Protein AF-A0A7V4UM87-F1 (afdb_monomer)

Nearest PDB structures (foldseek):
  6mjp-assembly1_G  TM=6.261E-01  e=2.068E+00  Vibrio cholerae
  2h9c-assembly1_A  TM=3.987E-01  e=9.781E+00  Pseudomonas aeruginosa PAO1

Solvent-accessible surface area (backbone atoms only — not comparable to full-atom values): 4924 Å² total; per-residue (Å²): 142,61,75,81,74,40,70,64,50,55,53,49,53,54,48,48,55,53,48,64,53,50,52,56,57,54,48,53,52,35,57,74,71,68,41,61,70,56,59,59,50,47,55,51,40,31,52,51,22,22,53,53,11,56,74,70,75,42,65,28,68,60,37,10,49,51,40,39,50,54,47,51,62,57,40,50,65,47,51,67,70,55,68,73,63,95,59,133

Sequence (88 aa):
MEILNFPFMQHALVAILFAGVAFPIIGVFILYLNLIPLRFAMMHIALLGGAIGLYLKVDPLLLGLLCCL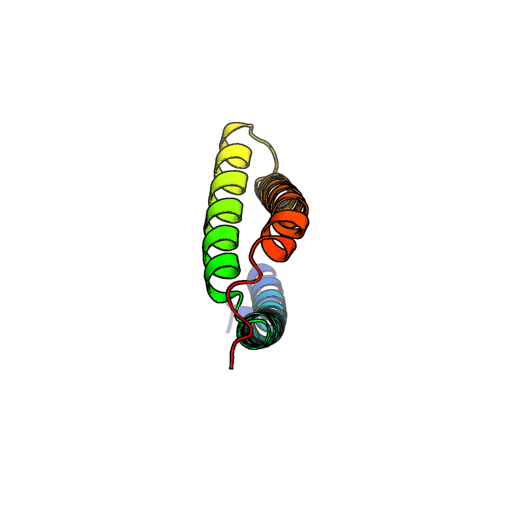FSSMALGPLSEKMKLGVGI

Mean predicted aligned error: 8.53 Å

Secondary structure (DSSP, 8-state):
--GGG-HHHHHHHHHHHHHHHHHHHHHHHHHHTT-HHHHHHHHHHHHHHHHHHHHTTS-HHHHHHHHHHHHHHHHHHHHHHT------

Foldseek 3Di:
DCVCPPPVVVVVVVVCVVCVVVVVVVVVVCVVLVVVVVVVVLVVQLVVQLVVCVVVVHRSNVSSVVSSVVVVVVVVVVVVVPPVDPDD

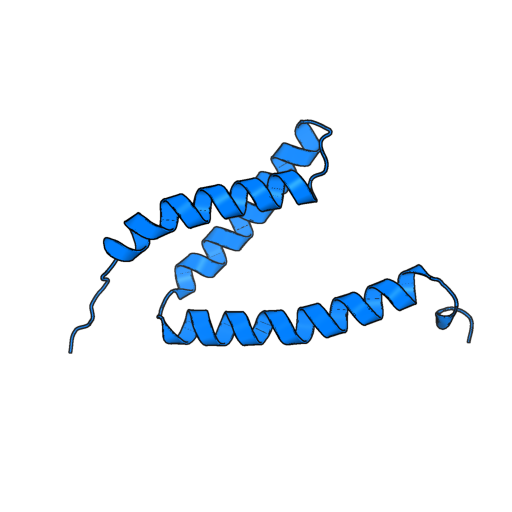pLDDT: mean 82.01, std 13.44, 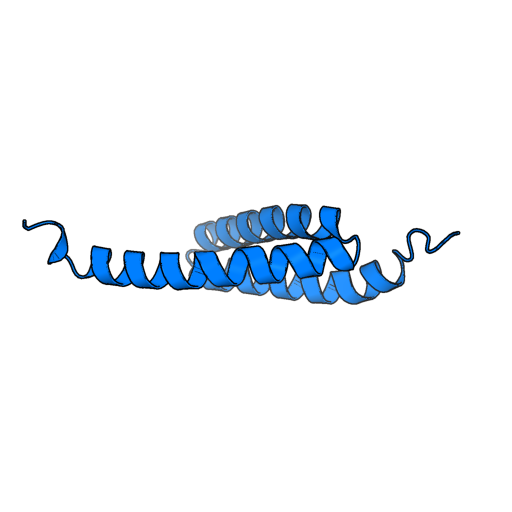range [42.44, 94.81]

Structure (mmCIF, N/CA/C/O backbone):
data_AF-A0A7V4UM87-F1
#
_entry.id   AF-A0A7V4UM87-F1
#
loop_
_atom_site.group_PDB
_atom_site.id
_atom_site.type_symbol
_atom_site.label_atom_id
_atom_site.label_alt_id
_atom_site.label_comp_id
_atom_site.label_asym_id
_atom_site.label_entity_id
_atom_site.label_seq_id
_atom_site.pdbx_PDB_ins_code
_atom_site.Cartn_x
_atom_site.Cartn_y
_atom_site.Cartn_z
_atom_site.occupancy
_atom_site.B_iso_or_equiv
_atom_site.auth_seq_id
_atom_site.auth_comp_id
_atom_site.auth_asym_id
_atom_site.auth_atom_id
_atom_site.pdbx_PDB_model_num
ATOM 1 N N . MET A 1 1 ? -14.120 -22.884 22.134 1.00 49.62 1 MET A N 1
ATOM 2 C CA . MET A 1 1 ? -14.781 -22.337 20.926 1.00 49.62 1 MET A CA 1
ATOM 3 C C . MET A 1 1 ? -15.426 -20.989 21.265 1.00 49.62 1 MET A C 1
ATOM 5 O O . MET A 1 1 ? -16.623 -20.829 21.114 1.00 49.62 1 MET A O 1
ATOM 9 N N . GLU A 1 2 ? -14.633 -20.019 21.738 1.00 59.03 2 GLU A N 1
ATOM 10 C CA . GLU A 1 2 ? -15.117 -18.675 22.140 1.00 59.03 2 GLU A CA 1
ATOM 11 C C . GLU A 1 2 ? -14.315 -17.536 21.476 1.00 59.03 2 GLU A C 1
ATOM 13 O O . GLU A 1 2 ? -14.811 -16.425 21.337 1.00 59.03 2 GLU A O 1
ATOM 18 N N . ILE A 1 3 ? -13.118 -17.825 20.938 1.00 59.72 3 ILE A N 1
ATOM 19 C CA . ILE A 1 3 ? -12.287 -16.871 20.175 1.00 59.72 3 ILE A CA 1
ATOM 20 C C . ILE A 1 3 ? -12.989 -16.366 18.895 1.00 59.72 3 ILE A C 1
ATOM 22 O O . ILE A 1 3 ? -12.727 -15.252 18.447 1.00 59.72 3 ILE A O 1
ATOM 26 N N . LEU A 1 4 ? -13.898 -17.160 18.311 1.00 58.09 4 LEU A N 1
ATOM 27 C CA . LEU A 1 4 ? -14.575 -16.828 17.050 1.00 58.09 4 LEU A CA 1
ATOM 28 C C . LEU A 1 4 ? -15.746 -15.837 17.207 1.00 58.09 4 LEU A C 1
ATOM 30 O O . LEU A 1 4 ? -16.271 -15.373 16.200 1.00 58.09 4 LEU A O 1
ATOM 34 N N . ASN A 1 5 ? -16.171 -15.530 18.441 1.00 60.53 5 ASN A N 1
ATOM 35 C CA . ASN A 1 5 ? -17.291 -14.618 18.713 1.00 60.53 5 ASN A CA 1
ATOM 36 C C . ASN A 1 5 ? -16.842 -13.165 18.951 1.00 60.53 5 ASN A C 1
ATOM 38 O O . ASN A 1 5 ? -17.672 -12.277 19.113 1.00 60.53 5 ASN A O 1
ATOM 42 N N . PHE A 1 6 ? -15.533 -12.895 18.950 1.00 70.69 6 PHE A N 1
ATOM 43 C CA . PHE A 1 6 ? -15.056 -11.520 19.011 1.00 70.69 6 PHE A CA 1
ATOM 44 C C . PHE A 1 6 ? -15.271 -10.827 17.655 1.00 70.69 6 PHE A C 1
ATOM 46 O O . PHE A 1 6 ? -14.749 -11.309 16.645 1.00 70.69 6 PHE A O 1
ATOM 53 N N . PRO A 1 7 ? -15.950 -9.663 17.611 1.00 73.94 7 PRO A N 1
ATOM 54 C CA . PRO A 1 7 ? -16.187 -8.922 16.366 1.00 73.94 7 PRO A CA 1
ATOM 55 C C . PRO A 1 7 ? -14.876 -8.540 15.657 1.00 73.94 7 PRO A C 1
ATOM 57 O O . PRO A 1 7 ? -14.811 -8.473 14.431 1.00 73.94 7 PRO A O 1
ATOM 60 N N . PHE A 1 8 ? -13.787 -8.388 16.419 1.00 79.88 8 PHE A N 1
ATOM 61 C CA . PHE A 1 8 ? -12.441 -8.176 15.887 1.00 79.88 8 PHE A CA 1
ATOM 62 C C . PHE A 1 8 ? -11.966 -9.319 14.975 1.00 79.88 8 PHE A C 1
ATOM 64 O O . PHE A 1 8 ? -11.393 -9.064 13.919 1.00 79.88 8 PHE A O 1
ATOM 71 N N . MET A 1 9 ? -12.225 -10.576 15.351 1.00 83.38 9 MET A N 1
ATOM 72 C CA . MET A 1 9 ? -11.782 -11.744 14.584 1.00 83.38 9 MET A CA 1
ATOM 73 C C . MET A 1 9 ? -12.517 -11.840 13.242 1.00 83.38 9 MET A C 1
ATOM 75 O O . MET A 1 9 ? -11.910 -12.180 12.230 1.00 83.38 9 MET A O 1
ATOM 79 N N . GLN A 1 10 ? -13.805 -11.485 13.211 1.00 83.69 10 GLN A N 1
ATOM 80 C CA . GLN A 1 10 ? -14.592 -11.446 11.976 1.00 83.69 10 GLN A CA 1
ATOM 81 C C . GLN A 1 10 ? -14.062 -10.379 11.013 1.00 83.69 10 GLN A C 1
ATOM 83 O O . GLN A 1 10 ? -13.860 -10.657 9.832 1.00 83.69 10 GLN A O 1
ATOM 88 N N . HIS A 1 11 ? -13.764 -9.181 11.521 1.00 87.50 11 HIS A N 1
ATOM 89 C CA . HIS A 1 11 ? -13.185 -8.111 10.710 1.00 87.50 11 HIS A CA 1
ATOM 90 C C . HIS A 1 11 ? -11.780 -8.470 10.211 1.00 87.50 11 HIS A C 1
ATOM 92 O O . HIS A 1 11 ? -11.473 -8.239 9.044 1.00 87.50 11 HIS A O 1
ATOM 98 N N . ALA A 1 12 ? -10.944 -9.082 11.055 1.00 87.62 12 ALA A N 1
ATOM 99 C CA . ALA A 1 12 ? -9.609 -9.535 10.672 1.00 87.62 12 ALA A CA 1
ATOM 100 C C . ALA A 1 12 ? -9.655 -10.626 9.590 1.00 87.62 12 ALA A C 1
ATOM 102 O O . ALA A 1 12 ? -8.865 -10.579 8.648 1.00 87.62 12 ALA A O 1
ATOM 103 N N . LEU A 1 13 ? -10.600 -11.569 9.681 1.00 89.62 13 LEU A N 1
ATOM 104 C CA . LEU A 1 13 ? -10.780 -12.628 8.686 1.00 89.62 13 LEU A CA 1
ATOM 105 C C . LEU A 1 13 ? -11.186 -12.054 7.322 1.00 89.62 13 LEU A C 1
ATOM 107 O O . LEU A 1 13 ? -10.600 -12.418 6.303 1.00 89.62 13 LEU A O 1
ATOM 111 N N . VAL A 1 14 ? -12.137 -11.114 7.302 1.00 90.88 14 VAL A N 1
ATOM 112 C CA . VAL A 1 14 ? -12.542 -10.414 6.072 1.00 90.88 14 VAL A CA 1
ATOM 113 C C . VAL A 1 14 ? -11.378 -9.592 5.513 1.00 90.88 14 VAL A C 1
ATOM 115 O O . VAL A 1 14 ? -11.092 -9.673 4.320 1.00 90.88 14 VAL A O 1
ATOM 118 N N . ALA A 1 15 ? -10.659 -8.855 6.363 1.00 92.19 15 ALA A N 1
ATOM 119 C CA . ALA A 1 15 ? -9.518 -8.046 5.947 1.00 92.19 15 ALA A CA 1
ATOM 120 C C . ALA A 1 15 ? -8.388 -8.898 5.350 1.00 92.19 15 ALA A C 1
ATOM 122 O O . ALA A 1 15 ? -7.849 -8.532 4.3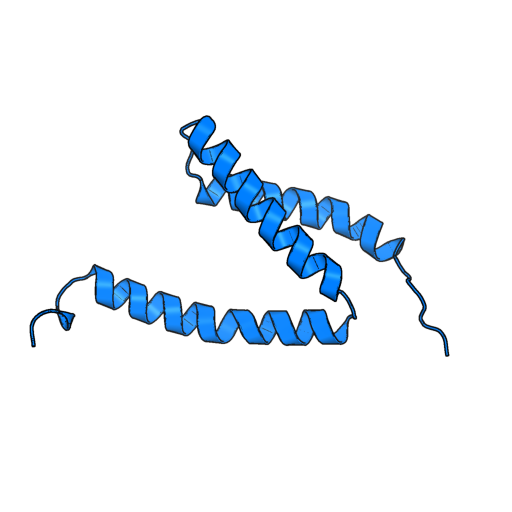11 1.00 92.19 15 ALA A O 1
ATOM 123 N N . ILE A 1 16 ? -8.055 -10.044 5.952 1.00 93.06 16 ILE A N 1
ATOM 124 C CA . ILE A 1 16 ? -7.022 -10.960 5.444 1.00 93.06 16 ILE A CA 1
ATOM 125 C C . ILE A 1 16 ? -7.444 -11.610 4.128 1.00 93.06 16 ILE A C 1
ATOM 127 O O . ILE A 1 16 ? -6.608 -11.729 3.235 1.00 93.06 16 ILE A O 1
ATOM 131 N N . LEU A 1 17 ? -8.715 -11.992 3.968 1.00 94.62 17 LEU A N 1
ATOM 132 C CA . LEU A 1 17 ? -9.209 -12.524 2.695 1.00 94.62 17 LEU A CA 1
ATOM 133 C C . LEU A 1 17 ? -9.088 -11.486 1.574 1.00 94.62 17 LEU A C 1
ATOM 135 O O . LEU A 1 17 ? -8.547 -11.788 0.512 1.00 94.62 17 LEU A O 1
ATOM 139 N N . PHE A 1 18 ? -9.520 -10.248 1.822 1.00 94.81 18 PHE A N 1
ATOM 140 C CA . PHE A 1 18 ? -9.395 -9.165 0.845 1.00 94.81 18 PHE A CA 1
ATOM 141 C C . PHE A 1 18 ? -7.933 -8.792 0.571 1.00 94.81 18 PHE A C 1
ATOM 143 O O . PHE A 1 18 ? -7.535 -8.677 -0.588 1.00 94.81 18 PHE A O 1
ATOM 150 N N . ALA A 1 19 ? -7.109 -8.644 1.611 1.00 91.81 19 ALA A N 1
ATOM 151 C CA . ALA A 1 19 ? -5.693 -8.310 1.473 1.00 91.81 19 ALA A CA 1
ATOM 152 C C . ALA A 1 19 ? -4.914 -9.418 0.750 1.00 91.81 19 ALA A C 1
ATOM 154 O O . ALA A 1 19 ? -4.092 -9.127 -0.117 1.00 91.81 19 ALA A O 1
ATOM 155 N N . GLY A 1 20 ? -5.205 -10.682 1.061 1.00 93.75 20 GLY A N 1
ATOM 156 C CA . GLY A 1 20 ? -4.571 -11.852 0.462 1.00 93.75 20 GLY A CA 1
ATOM 157 C C . GLY A 1 20 ? -4.870 -12.015 -1.024 1.00 93.75 20 GLY A C 1
ATOM 158 O O . GLY A 1 20 ? -4.033 -12.551 -1.739 1.00 93.75 20 GLY A O 1
ATOM 159 N N . VAL A 1 21 ? -6.013 -11.522 -1.508 1.00 94.75 21 VAL A N 1
ATOM 160 C CA . VAL A 1 21 ? -6.341 -11.505 -2.943 1.00 94.75 21 VAL A CA 1
ATOM 161 C C . VAL A 1 21 ? -5.794 -10.246 -3.618 1.00 94.75 21 VAL A C 1
ATOM 163 O O . VAL A 1 21 ? -5.178 -10.334 -4.677 1.00 94.75 21 VAL A O 1
ATOM 166 N N . ALA A 1 22 ? -5.944 -9.073 -3.002 1.00 93.06 22 ALA A N 1
ATOM 167 C CA . ALA A 1 22 ? -5.497 -7.811 -3.591 1.00 93.06 22 ALA A CA 1
ATOM 168 C C . ALA A 1 22 ? -3.968 -7.734 -3.752 1.00 93.06 22 ALA A C 1
ATOM 170 O O . ALA A 1 22 ? -3.470 -7.307 -4.795 1.00 93.06 22 ALA A O 1
ATOM 171 N N . PHE A 1 23 ? -3.210 -8.174 -2.744 1.00 89.38 23 PHE A N 1
ATOM 172 C CA . PHE A 1 23 ? -1.750 -8.068 -2.725 1.00 89.38 23 PHE A CA 1
ATOM 173 C C . PHE A 1 23 ? -1.043 -8.823 -3.869 1.00 89.38 23 PHE A C 1
ATOM 175 O O . PHE A 1 23 ? -0.217 -8.207 -4.549 1.00 89.38 23 PHE A O 1
ATOM 182 N N . PRO A 1 24 ? -1.347 -10.106 -4.156 1.00 92.00 24 PRO A N 1
ATOM 183 C CA . PRO A 1 24 ? -0.739 -10.810 -5.281 1.00 92.00 24 PRO A CA 1
ATOM 184 C C . PRO A 1 24 ? -1.186 -10.259 -6.637 1.00 92.00 24 PRO A C 1
ATOM 186 O O . PRO A 1 24 ? -0.355 -10.188 -7.535 1.00 92.00 24 PRO A O 1
ATOM 189 N N . ILE A 1 25 ? -2.441 -9.814 -6.793 1.00 94.62 25 ILE A N 1
ATOM 190 C CA . ILE A 1 25 ? -2.921 -9.218 -8.055 1.00 94.62 25 ILE A CA 1
ATOM 191 C C . ILE A 1 25 ? -2.075 -7.991 -8.418 1.00 94.62 25 ILE A C 1
ATOM 193 O O . ILE A 1 25 ? -1.556 -7.884 -9.530 1.00 94.62 25 ILE A O 1
ATOM 197 N N . ILE A 1 26 ? -1.876 -7.092 -7.453 1.00 89.62 26 ILE A N 1
ATOM 198 C CA . ILE A 1 26 ? -1.049 -5.892 -7.626 1.00 89.62 26 ILE A CA 1
ATOM 199 C C . ILE A 1 26 ? 0.422 -6.282 -7.825 1.00 89.62 26 ILE A C 1
ATOM 201 O O . ILE A 1 26 ? 1.107 -5.713 -8.673 1.00 89.62 26 ILE A O 1
ATOM 205 N N . GLY A 1 27 ? 0.909 -7.281 -7.085 1.00 87.00 27 GLY A N 1
ATOM 206 C CA . GLY A 1 27 ? 2.274 -7.792 -7.205 1.00 87.00 27 GLY A CA 1
ATOM 207 C C . GLY A 1 27 ? 2.603 -8.311 -8.605 1.00 87.00 27 GLY A C 1
ATOM 208 O O . GLY A 1 27 ? 3.641 -7.948 -9.156 1.00 87.00 27 GLY A O 1
ATOM 209 N N . VAL A 1 28 ? 1.709 -9.103 -9.206 1.00 91.69 28 VAL A N 1
ATOM 210 C CA . VAL A 1 28 ? 1.863 -9.622 -10.576 1.00 91.69 28 VAL A CA 1
ATOM 211 C C . VAL A 1 28 ? 1.880 -8.482 -11.594 1.00 91.69 28 VAL A C 1
ATOM 213 O O . VAL A 1 28 ? 2.716 -8.485 -12.495 1.00 91.69 28 VAL A O 1
ATOM 216 N N . PHE A 1 29 ? 1.024 -7.471 -11.428 1.00 85.94 29 PHE A N 1
ATOM 217 C CA . PHE A 1 29 ? 1.020 -6.299 -12.303 1.00 85.94 29 PHE A CA 1
ATOM 218 C C . PHE A 1 29 ? 2.345 -5.524 -12.224 1.00 85.94 29 PHE A C 1
ATOM 220 O O . PHE A 1 29 ? 2.955 -5.217 -13.242 1.00 85.94 29 PHE A O 1
ATOM 227 N N . ILE A 1 30 ? 2.856 -5.274 -11.018 1.00 83.25 30 ILE A N 1
ATOM 228 C CA . ILE A 1 30 ? 4.136 -4.577 -10.822 1.00 83.25 30 ILE A CA 1
ATOM 229 C C . ILE A 1 30 ? 5.311 -5.369 -11.418 1.00 83.25 30 ILE A C 1
ATOM 231 O O . ILE A 1 30 ? 6.215 -4.772 -12.006 1.00 83.25 30 ILE A O 1
ATOM 235 N N . LEU A 1 31 ? 5.298 -6.700 -11.282 1.00 85.50 31 LEU A N 1
ATOM 236 C CA . LEU A 1 31 ? 6.275 -7.597 -11.907 1.00 85.50 31 LEU A CA 1
ATOM 237 C C . LEU A 1 31 ? 6.231 -7.493 -13.436 1.00 85.50 31 LEU A C 1
ATOM 239 O O . LEU A 1 31 ? 7.284 -7.380 -14.060 1.00 85.50 31 LEU A O 1
ATO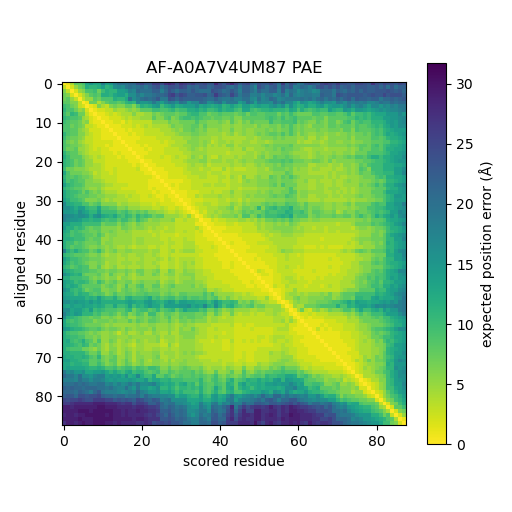M 243 N N . TYR A 1 32 ? 5.032 -7.473 -14.027 1.00 84.56 32 TYR A N 1
ATOM 244 C CA . TYR A 1 32 ? 4.846 -7.360 -15.475 1.00 84.56 32 TYR A CA 1
ATOM 245 C C . TYR A 1 32 ? 5.404 -6.047 -16.040 1.00 84.56 32 TYR A C 1
ATOM 247 O O . TYR A 1 32 ? 6.045 -6.055 -17.086 1.00 84.56 32 TYR A O 1
ATOM 255 N N . LEU A 1 33 ? 5.228 -4.925 -15.333 1.00 82.81 33 LEU A N 1
ATOM 256 C CA . LEU A 1 33 ? 5.777 -3.629 -15.752 1.00 82.81 33 LEU A CA 1
ATOM 257 C C . LEU A 1 33 ? 7.255 -3.413 -15.359 1.00 82.81 33 LEU A C 1
ATOM 259 O O . LEU A 1 33 ? 7.784 -2.326 -15.575 1.00 82.81 33 LEU A O 1
ATOM 263 N N . ASN A 1 34 ? 7.931 -4.409 -14.772 1.00 79.81 34 ASN A N 1
ATOM 264 C CA . ASN A 1 34 ? 9.299 -4.296 -14.241 1.00 79.81 34 ASN A CA 1
ATOM 265 C C . ASN A 1 34 ? 9.484 -3.138 -13.228 1.00 79.81 34 ASN A C 1
ATOM 267 O O . ASN A 1 34 ? 10.579 -2.618 -13.029 1.00 79.81 34 ASN A O 1
ATOM 271 N N . LEU A 1 35 ? 8.419 -2.744 -12.520 1.00 82.25 35 LEU A N 1
ATOM 272 C CA . LEU A 1 35 ? 8.440 -1.642 -11.547 1.00 82.25 35 LEU A CA 1
ATOM 273 C C . LEU A 1 35 ? 8.743 -2.134 -10.124 1.00 82.25 35 LEU A C 1
ATOM 275 O O . LEU A 1 35 ? 8.230 -1.596 -9.142 1.00 82.25 35 LEU A O 1
ATOM 279 N N . ILE A 1 36 ? 9.589 -3.160 -9.981 1.00 82.12 36 ILE A N 1
ATOM 280 C CA . ILE A 1 36 ? 9.945 -3.746 -8.677 1.00 82.12 36 ILE A CA 1
ATOM 281 C C . ILE A 1 36 ? 10.450 -2.690 -7.668 1.00 82.12 36 ILE A C 1
ATOM 283 O O . ILE A 1 36 ? 10.009 -2.742 -6.517 1.00 82.12 36 ILE A O 1
ATOM 287 N N . PRO A 1 37 ? 11.292 -1.700 -8.041 1.00 83.50 37 PRO A N 1
ATOM 288 C CA . PRO A 1 37 ? 11.737 -0.657 -7.109 1.00 83.50 37 PRO A CA 1
ATOM 289 C C . PRO A 1 37 ? 10.591 0.212 -6.570 1.00 83.50 37 PRO A C 1
ATOM 291 O O . PRO A 1 37 ? 10.613 0.627 -5.410 1.00 83.50 37 PRO A O 1
ATOM 294 N N . LEU A 1 38 ? 9.555 0.438 -7.384 1.00 83.25 38 LEU A N 1
ATOM 295 C CA . LEU A 1 38 ? 8.407 1.276 -7.041 1.00 83.25 38 LEU A CA 1
ATOM 296 C C . LEU A 1 38 ? 7.643 0.725 -5.833 1.00 83.25 38 LEU A C 1
ATOM 298 O O . LEU A 1 38 ? 7.227 1.483 -4.958 1.00 83.25 38 LEU A O 1
ATOM 302 N N . ARG A 1 39 ? 7.501 -0.605 -5.750 1.00 83.69 39 ARG A N 1
ATOM 303 C CA . ARG A 1 39 ? 6.786 -1.261 -4.643 1.00 83.69 39 ARG A CA 1
ATOM 304 C C . ARG A 1 39 ? 7.492 -1.051 -3.299 1.00 83.69 39 ARG A C 1
ATOM 306 O O . ARG A 1 39 ? 6.835 -0.851 -2.282 1.00 83.69 39 ARG A O 1
ATOM 313 N N . PHE A 1 40 ? 8.826 -1.099 -3.295 1.00 86.31 40 PHE A N 1
ATOM 314 C CA . PHE A 1 40 ? 9.634 -0.948 -2.084 1.00 86.31 40 PHE A CA 1
ATOM 315 C C . PHE A 1 40 ? 9.641 0.502 -1.604 1.00 86.31 40 PHE A C 1
ATOM 317 O O . PHE A 1 40 ? 9.510 0.748 -0.402 1.00 86.31 40 PHE A O 1
ATOM 324 N N . ALA A 1 41 ? 9.724 1.446 -2.547 1.00 89.06 41 ALA A N 1
ATOM 325 C CA . ALA A 1 41 ? 9.576 2.866 -2.260 1.00 89.06 41 ALA A CA 1
ATOM 326 C C . ALA A 1 41 ? 8.198 3.156 -1.647 1.00 89.06 41 ALA A C 1
ATOM 328 O O . ALA A 1 41 ? 8.125 3.745 -0.570 1.00 89.06 41 ALA A O 1
ATOM 329 N N . MET A 1 42 ? 7.115 2.668 -2.264 1.00 87.75 42 MET A N 1
ATOM 330 C CA . MET A 1 42 ? 5.748 2.865 -1.762 1.00 87.75 42 MET A CA 1
ATOM 331 C C . MET A 1 42 ? 5.550 2.352 -0.335 1.00 87.75 42 MET A C 1
ATOM 333 O O . MET A 1 42 ? 4.898 3.019 0.464 1.00 87.75 42 MET A O 1
ATOM 337 N N . MET A 1 43 ? 6.157 1.219 0.028 1.00 91.19 43 MET A N 1
ATOM 338 C CA . MET A 1 43 ? 6.059 0.690 1.392 1.00 91.19 43 MET A CA 1
ATOM 339 C C . MET A 1 43 ? 6.734 1.607 2.430 1.00 91.19 43 MET A C 1
ATOM 341 O O . MET A 1 43 ? 6.200 1.791 3.523 1.00 91.19 43 MET A O 1
ATOM 345 N N . HIS A 1 44 ? 7.867 2.230 2.084 1.00 91.81 44 HIS A N 1
ATOM 346 C CA . HIS A 1 44 ? 8.536 3.211 2.950 1.00 91.81 44 HIS A CA 1
ATOM 347 C C . HIS A 1 44 ? 7.753 4.517 3.055 1.00 91.81 44 HIS A C 1
ATOM 349 O O . HIS A 1 44 ? 7.660 5.091 4.134 1.00 91.81 44 HIS A O 1
ATOM 355 N N . ILE A 1 45 ? 7.168 4.973 1.949 1.00 92.62 45 ILE A N 1
ATOM 356 C CA . ILE A 1 45 ? 6.362 6.197 1.904 1.00 92.62 45 ILE A CA 1
ATOM 357 C C . ILE A 1 45 ? 5.094 6.027 2.744 1.00 92.62 45 ILE A C 1
ATOM 359 O O . ILE A 1 45 ? 4.744 6.925 3.504 1.00 92.62 45 ILE A O 1
ATOM 363 N N . ALA A 1 46 ? 4.446 4.862 2.673 1.00 92.12 46 ALA A N 1
ATOM 364 C CA . ALA A 1 46 ? 3.303 4.535 3.519 1.00 92.12 46 ALA A CA 1
ATOM 365 C C . ALA A 1 46 ? 3.672 4.565 5.010 1.00 92.12 46 ALA A C 1
ATOM 367 O O . ALA A 1 46 ? 2.953 5.163 5.812 1.00 92.12 46 ALA A O 1
ATOM 368 N N . LEU A 1 47 ? 4.815 3.968 5.376 1.00 92.75 47 LEU A N 1
ATOM 369 C CA . LEU A 1 47 ? 5.322 3.973 6.751 1.00 92.75 47 LEU A CA 1
ATOM 370 C C . LEU A 1 47 ? 5.637 5.399 7.227 1.00 92.75 47 LEU A C 1
ATOM 372 O O . LEU A 1 47 ? 5.227 5.792 8.318 1.00 92.75 47 LEU A O 1
ATOM 376 N N . LEU A 1 48 ? 6.334 6.181 6.400 1.00 93.00 48 LEU A N 1
ATOM 377 C CA . LEU A 1 48 ? 6.723 7.556 6.698 1.00 93.00 48 LEU A CA 1
ATOM 378 C C . LEU A 1 48 ? 5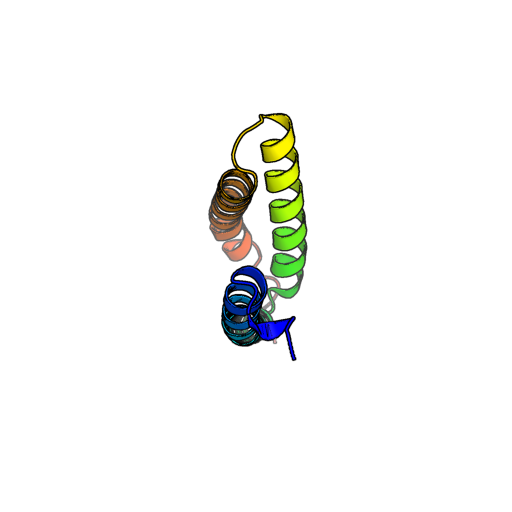.492 8.460 6.831 1.00 93.00 48 LEU A C 1
ATOM 380 O O . LEU A 1 48 ? 5.382 9.199 7.805 1.00 93.00 48 LEU A O 1
ATOM 384 N N . GLY A 1 49 ? 4.525 8.352 5.920 1.00 90.62 49 GLY A N 1
ATOM 385 C CA . GLY A 1 49 ? 3.262 9.086 5.993 1.00 90.62 49 GLY A CA 1
ATOM 386 C C . GLY A 1 49 ? 2.442 8.726 7.235 1.00 90.62 49 GLY A C 1
ATOM 387 O O . GLY A 1 49 ? 1.907 9.614 7.896 1.00 90.62 49 GLY A O 1
ATOM 388 N N . GLY A 1 50 ? 2.407 7.444 7.613 1.00 92.88 50 GLY A N 1
ATOM 389 C CA . GLY A 1 50 ? 1.776 6.995 8.856 1.00 92.88 50 GLY A CA 1
ATOM 390 C C . GLY A 1 50 ? 2.474 7.533 10.108 1.00 92.88 50 GLY A C 1
ATOM 391 O O . GLY A 1 50 ? 1.806 7.984 11.038 1.00 92.88 50 GLY A O 1
ATOM 392 N N . ALA A 1 51 ? 3.809 7.560 10.119 1.00 92.44 51 ALA A N 1
ATOM 393 C CA . ALA A 1 51 ? 4.597 8.121 11.216 1.00 92.44 51 ALA A CA 1
ATOM 394 C C . ALA A 1 51 ? 4.365 9.632 11.384 1.00 92.44 51 ALA A C 1
ATOM 396 O O . ALA A 1 51 ? 4.175 10.105 12.506 1.00 92.44 51 ALA A O 1
ATOM 397 N N . ILE A 1 52 ? 4.306 10.383 10.279 1.00 91.00 52 ILE A N 1
ATOM 398 C CA . ILE A 1 52 ? 3.944 11.809 10.303 1.00 91.00 52 ILE A CA 1
ATOM 399 C C . ILE A 1 52 ? 2.503 11.981 10.812 1.00 91.00 52 ILE A C 1
ATOM 401 O O . ILE A 1 52 ? 2.233 12.905 11.577 1.00 91.00 52 ILE A O 1
ATOM 405 N N . GLY A 1 53 ? 1.590 11.073 10.452 1.00 90.56 53 GLY A N 1
ATOM 406 C CA . GLY A 1 53 ? 0.191 11.108 10.892 1.00 90.56 53 GLY A CA 1
ATOM 407 C C . GLY A 1 53 ? 0.064 10.955 12.400 1.00 90.56 53 GLY A C 1
ATOM 408 O O . GLY A 1 53 ? -0.570 11.782 13.056 1.00 90.56 53 GLY A O 1
ATOM 409 N N . LEU A 1 54 ? 0.774 9.971 12.959 1.00 90.56 54 LEU A N 1
ATOM 410 C CA . LEU A 1 54 ? 0.873 9.777 14.405 1.00 90.56 54 LEU A CA 1
ATOM 411 C C . LEU A 1 54 ? 1.463 11.003 15.112 1.00 90.56 54 LEU A C 1
ATOM 413 O O . LEU A 1 54 ? 0.952 11.400 16.159 1.00 90.56 54 LEU A O 1
ATOM 417 N N . TYR A 1 55 ? 2.501 11.624 14.543 1.00 89.25 55 TYR A N 1
ATOM 418 C CA . TYR A 1 55 ? 3.111 12.828 15.113 1.00 89.25 55 TYR A CA 1
ATOM 419 C C . TYR A 1 55 ? 2.141 14.019 15.141 1.00 89.25 55 TYR A C 1
ATOM 421 O O . TYR A 1 55 ? 2.079 14.746 16.131 1.00 89.25 55 TYR A O 1
ATOM 429 N N . LEU A 1 56 ? 1.330 14.185 14.093 1.00 87.25 56 LEU A N 1
ATOM 430 C CA . LEU A 1 56 ? 0.353 15.269 13.981 1.00 87.25 56 LEU A CA 1
ATOM 431 C C . LEU A 1 56 ? -0.956 14.996 14.752 1.00 87.25 56 LEU A C 1
ATOM 433 O O . LEU A 1 56 ? -1.848 15.841 14.743 1.00 87.25 56 LEU A O 1
ATOM 437 N N . LYS A 1 57 ? -1.086 13.839 15.428 1.00 83.25 57 LYS A N 1
ATOM 438 C CA . LYS A 1 57 ? -2.338 13.352 16.052 1.00 83.25 57 LYS A CA 1
ATOM 439 C C . LYS A 1 57 ? -3.522 13.266 15.075 1.00 83.25 57 LYS A C 1
ATOM 441 O O . LYS A 1 57 ? -4.677 13.343 15.484 1.00 83.25 57 LYS A O 1
ATOM 446 N N . VAL A 1 58 ? -3.230 13.088 13.790 1.00 82.25 58 VAL A N 1
ATOM 447 C CA . VAL A 1 58 ? -4.218 12.863 12.729 1.00 82.25 58 VAL A CA 1
ATOM 448 C C . VAL A 1 58 ? -4.285 11.365 12.443 1.00 82.25 58 VAL A C 1
ATOM 450 O O . VAL A 1 58 ? -3.313 10.646 12.677 1.00 82.25 58 VAL A O 1
ATOM 453 N N . ASP A 1 59 ? -5.416 10.881 11.929 1.00 86.75 59 ASP A N 1
ATOM 454 C CA . ASP A 1 59 ? -5.578 9.485 11.530 1.00 86.75 59 ASP A CA 1
ATOM 455 C C . ASP A 1 59 ? -4.410 9.017 10.635 1.00 86.75 59 ASP A C 1
ATOM 457 O O . ASP A 1 59 ? -4.268 9.473 9.492 1.00 86.75 59 ASP A O 1
ATOM 461 N N . PRO A 1 60 ? -3.562 8.088 11.116 1.00 86.81 60 PRO A N 1
ATOM 462 C CA . PRO A 1 60 ? -2.332 7.703 10.423 1.00 86.81 60 PRO A CA 1
ATOM 463 C C . PRO A 1 60 ? -2.608 6.978 9.105 1.00 86.81 60 PRO A C 1
ATOM 465 O O . PRO A 1 60 ? -1.805 7.048 8.176 1.00 86.81 60 PRO A O 1
ATOM 468 N N . LEU A 1 61 ? -3.770 6.327 8.999 1.00 89.12 61 LEU A N 1
ATOM 469 C CA . LEU A 1 61 ? -4.243 5.706 7.765 1.00 89.12 61 LEU A CA 1
ATOM 470 C C . LEU A 1 61 ? -4.499 6.745 6.670 1.00 89.12 61 LEU A C 1
ATOM 472 O O . LEU A 1 61 ? -4.064 6.553 5.535 1.00 89.12 61 LEU A O 1
ATOM 476 N N . LEU A 1 62 ? -5.165 7.855 7.007 1.00 90.00 62 LEU A N 1
ATOM 477 C CA . LEU A 1 62 ? -5.472 8.917 6.049 1.00 90.00 62 LEU A CA 1
ATOM 478 C C . LEU A 1 62 ? -4.199 9.614 5.584 1.00 90.00 62 LEU A C 1
ATOM 480 O O . LEU A 1 62 ? -4.017 9.801 4.381 1.00 90.00 62 LEU A O 1
ATOM 484 N N . LEU A 1 63 ? -3.296 9.952 6.510 1.00 90.06 63 LEU A N 1
ATOM 485 C CA . LEU A 1 63 ? -2.064 10.637 6.129 1.00 90.06 63 LEU A CA 1
ATOM 486 C C . LEU A 1 63 ? -1.105 9.723 5.354 1.00 90.06 63 LEU A C 1
ATOM 488 O O . LEU A 1 63 ? -0.503 10.162 4.374 1.00 90.06 63 LEU A O 1
ATOM 492 N N . GLY A 1 64 ? -1.016 8.443 5.725 1.00 91.12 64 GLY A N 1
ATOM 493 C CA . GLY A 1 64 ? -0.277 7.435 4.963 1.00 91.12 64 GLY A CA 1
ATOM 494 C C . GLY A 1 64 ? -0.798 7.292 3.532 1.00 91.12 64 GLY A C 1
ATOM 495 O O . GLY A 1 6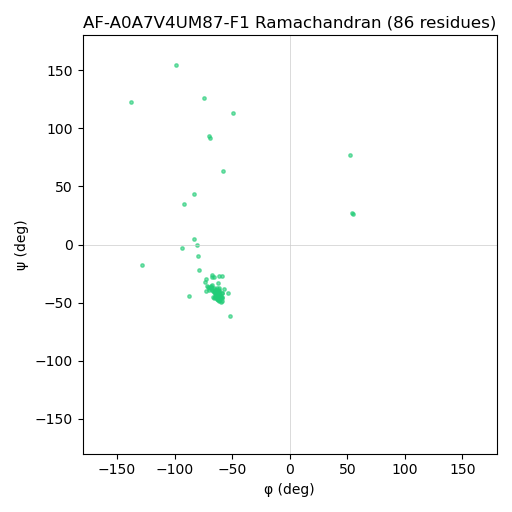4 ? -0.009 7.304 2.585 1.00 91.12 64 GLY A O 1
ATOM 496 N N . LEU A 1 65 ? -2.123 7.238 3.356 1.00 91.94 65 LEU A N 1
ATOM 497 C CA . LEU A 1 65 ? -2.759 7.164 2.040 1.00 91.94 65 LEU A CA 1
ATOM 498 C C . LEU A 1 65 ? -2.492 8.423 1.201 1.00 91.94 65 LEU A C 1
ATOM 500 O O . LEU A 1 65 ? -2.132 8.310 0.032 1.00 91.94 65 LEU A O 1
ATOM 504 N N . LEU A 1 66 ? -2.612 9.613 1.796 1.00 93.12 66 LEU A N 1
ATOM 505 C CA . LEU A 1 66 ? -2.331 10.891 1.131 1.00 93.12 66 LEU A CA 1
ATOM 506 C C . LEU A 1 66 ? -0.876 10.983 0.666 1.00 93.12 66 LEU A C 1
ATOM 508 O O . LEU A 1 66 ? -0.608 11.409 -0.456 1.00 93.12 66 LEU A O 1
ATOM 512 N N . CYS A 1 67 ? 0.059 10.541 1.505 1.00 90.62 67 CYS A N 1
ATOM 513 C CA . CYS A 1 67 ? 1.477 10.511 1.169 1.00 90.62 67 CYS A CA 1
ATOM 514 C C . CYS A 1 67 ? 1.745 9.552 -0.002 1.00 90.62 67 CYS A C 1
ATOM 516 O O . CYS A 1 67 ? 2.416 9.924 -0.963 1.00 90.62 67 CYS A O 1
ATOM 518 N N . CYS A 1 68 ? 1.133 8.362 0.012 1.00 90.06 68 CYS A N 1
ATOM 519 C CA . CYS A 1 68 ? 1.208 7.419 -1.106 1.00 90.06 68 CYS A CA 1
ATOM 520 C C . CYS A 1 68 ? 0.610 7.994 -2.396 1.00 90.06 68 CYS A C 1
ATOM 522 O O . CYS A 1 68 ? 1.203 7.835 -3.460 1.00 90.06 68 CYS A O 1
ATOM 524 N N . LEU A 1 69 ? -0.533 8.684 -2.320 1.00 91.69 69 LEU A N 1
ATOM 525 C CA . LEU A 1 69 ? -1.156 9.342 -3.471 1.00 91.69 69 LEU A CA 1
ATOM 526 C C . LEU A 1 69 ? -0.245 10.425 -4.048 1.00 91.69 69 LEU A C 1
ATOM 528 O O . LEU A 1 69 ? 0.010 10.427 -5.252 1.00 91.69 69 LEU A O 1
ATOM 532 N N . PHE A 1 70 ? 0.302 11.291 -3.195 1.00 92.31 70 PHE A N 1
ATOM 533 C CA . PHE A 1 70 ? 1.221 12.347 -3.606 1.00 92.31 70 PHE A CA 1
ATOM 534 C C . PHE A 1 70 ? 2.469 11.768 -4.276 1.00 92.31 70 PHE A C 1
ATOM 536 O O . PHE A 1 70 ? 2.858 12.201 -5.362 1.00 92.31 70 PHE A O 1
ATOM 543 N N . SER A 1 71 ? 3.048 10.721 -3.685 1.00 87.88 71 SER A N 1
ATOM 544 C CA . SER A 1 71 ? 4.152 10.002 -4.305 1.00 87.88 71 SER A CA 1
ATOM 545 C C . SER A 1 71 ? 3.745 9.336 -5.610 1.00 87.88 71 SER A C 1
ATOM 547 O O . SER A 1 71 ? 4.500 9.442 -6.560 1.00 87.88 71 SER A O 1
ATOM 549 N N . SER A 1 72 ? 2.572 8.709 -5.724 1.00 86.44 72 SER A N 1
ATOM 550 C CA . SER A 1 72 ? 2.125 8.080 -6.979 1.00 86.44 72 SER A CA 1
ATOM 551 C C . SER A 1 72 ? 1.992 9.104 -8.108 1.00 86.44 72 SER A C 1
ATOM 553 O O . SER A 1 72 ? 2.399 8.842 -9.238 1.00 86.44 72 SER A O 1
ATOM 555 N N . MET A 1 73 ? 1.519 10.308 -7.778 1.00 88.12 73 MET A N 1
ATOM 556 C CA . MET A 1 73 ? 1.370 11.411 -8.718 1.00 88.12 73 MET A CA 1
ATOM 557 C C . MET A 1 73 ? 2.727 11.979 -9.143 1.00 88.12 73 MET A C 1
ATOM 559 O O . MET A 1 73 ? 2.914 12.294 -10.313 1.00 88.12 73 MET A O 1
ATOM 563 N N . ALA A 1 74 ? 3.699 12.037 -8.227 1.00 84.75 74 ALA A N 1
ATOM 564 C CA . ALA A 1 74 ? 5.089 12.382 -8.535 1.00 84.75 74 ALA A CA 1
ATOM 565 C C . ALA A 1 74 ? 5.834 11.259 -9.286 1.00 84.75 74 ALA A C 1
ATOM 567 O O . ALA A 1 74 ? 6.734 11.519 -10.084 1.00 84.75 74 ALA A O 1
ATOM 568 N N . LEU A 1 75 ? 5.450 10.005 -9.053 1.00 77.56 75 LEU A N 1
ATOM 569 C CA . LEU A 1 75 ? 6.021 8.821 -9.684 1.00 77.56 75 LEU A CA 1
ATOM 570 C C . LEU A 1 75 ? 5.483 8.601 -11.098 1.00 77.56 75 LEU A C 1
ATOM 572 O O . LEU A 1 75 ? 6.182 7.979 -11.881 1.00 77.56 75 LEU A O 1
ATOM 576 N N . GLY A 1 76 ? 4.318 9.143 -11.465 1.00 74.81 76 GLY A N 1
ATOM 577 C CA . GLY A 1 76 ? 3.830 9.178 -12.851 1.00 74.81 76 GLY A CA 1
ATOM 578 C C . GLY A 1 76 ? 4.858 9.756 -13.841 1.00 74.81 76 GLY A C 1
ATOM 579 O O . GLY A 1 76 ? 5.343 9.020 -14.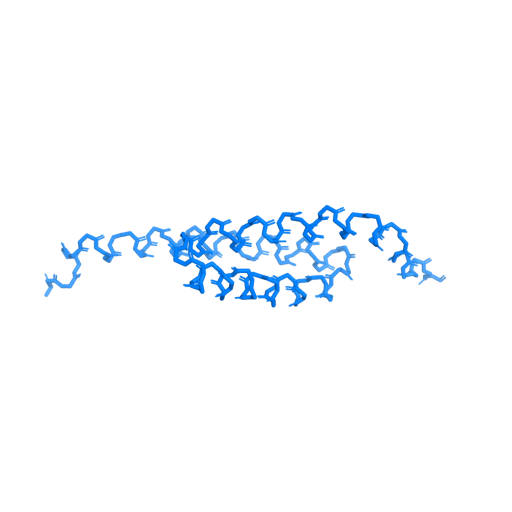703 1.00 74.81 76 GLY A O 1
ATOM 580 N N . PRO A 1 77 ? 5.287 11.026 -13.691 1.00 71.94 77 PRO A N 1
ATOM 581 C CA . PRO A 1 77 ? 6.303 11.617 -14.560 1.00 71.94 77 PRO A CA 1
ATOM 582 C C . PRO A 1 77 ? 7.688 10.983 -14.368 1.00 71.94 77 PRO A C 1
ATOM 584 O O . PRO A 1 77 ? 8.486 10.952 -15.306 1.00 71.94 77 PRO A O 1
ATOM 587 N N . LEU A 1 78 ? 7.994 10.451 -13.176 1.00 66.56 78 LEU A N 1
ATOM 588 C CA . LEU A 1 78 ? 9.253 9.741 -12.945 1.00 66.56 78 LEU A CA 1
ATOM 589 C C . LEU A 1 78 ? 9.276 8.377 -13.646 1.00 66.56 78 LEU A C 1
ATOM 591 O O . LEU A 1 78 ? 10.314 8.002 -14.168 1.00 66.56 78 LEU A O 1
ATOM 595 N N . SER A 1 79 ? 8.151 7.666 -13.719 1.00 63.66 79 SER A N 1
ATOM 596 C CA . SER A 1 79 ? 7.996 6.408 -14.456 1.00 63.66 79 SER A CA 1
ATOM 597 C C . SER A 1 79 ? 8.108 6.634 -15.961 1.00 63.66 79 SER A C 1
ATOM 599 O O . SER A 1 79 ? 8.666 5.796 -16.660 1.00 63.66 79 SER A O 1
ATOM 601 N N . GLU A 1 80 ? 7.629 7.777 -16.457 1.00 65.19 80 GLU A N 1
ATOM 602 C CA . GLU A 1 80 ? 7.790 8.172 -17.859 1.00 65.19 80 GLU A CA 1
ATOM 603 C C . GLU A 1 80 ? 9.262 8.475 -18.197 1.00 65.19 80 GLU A C 1
ATOM 605 O O . GLU A 1 80 ? 9.759 8.092 -19.257 1.00 65.19 80 GLU A O 1
ATOM 610 N N . LYS A 1 81 ? 9.999 9.090 -17.256 1.00 60.97 81 LYS A N 1
ATOM 611 C CA . LYS A 1 81 ? 11.457 9.282 -17.355 1.00 60.97 81 LYS A CA 1
ATOM 612 C C . LYS A 1 81 ? 12.252 7.992 -17.127 1.00 60.97 81 LYS A C 1
ATOM 614 O O . LYS A 1 81 ? 13.290 7.812 -17.754 1.00 60.97 81 LYS A O 1
ATOM 619 N N . MET A 1 82 ? 11.763 7.078 -16.291 1.00 54.88 82 MET A N 1
ATOM 620 C CA . MET A 1 82 ? 12.307 5.735 -16.073 1.00 54.88 82 MET A CA 1
ATOM 621 C C . MET A 1 82 ? 11.813 4.743 -17.136 1.00 54.88 82 MET A C 1
ATOM 623 O O . MET A 1 82 ? 11.563 3.579 -16.826 1.00 54.88 82 MET A O 1
ATOM 627 N N . LYS A 1 83 ? 11.791 5.149 -18.415 1.00 55.78 83 LYS A N 1
ATOM 628 C CA . LYS A 1 83 ? 12.095 4.236 -19.531 1.00 55.78 83 LYS A CA 1
ATOM 629 C C . LYS A 1 83 ? 13.511 3.657 -19.336 1.00 55.78 83 LYS A C 1
ATOM 631 O O . LYS A 1 83 ? 14.419 3.896 -20.125 1.00 55.78 83 LYS A O 1
ATOM 636 N N . LEU A 1 84 ? 13.724 2.907 -18.258 1.00 56.62 84 LEU A N 1
ATOM 637 C CA . LEU A 1 84 ? 14.834 1.992 -18.111 1.00 56.62 84 LEU A CA 1
ATOM 638 C C . LEU A 1 84 ? 14.555 0.854 -19.086 1.00 56.62 84 LEU A C 1
ATOM 640 O O . LEU 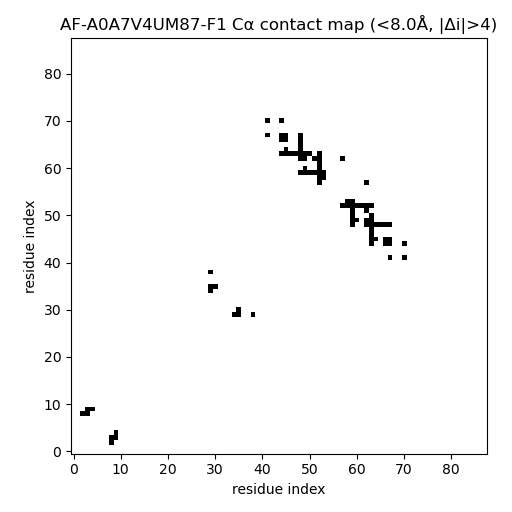A 1 84 ? 13.829 -0.083 -18.781 1.00 56.62 84 LEU A O 1
ATOM 644 N N . GLY A 1 85 ? 15.087 1.037 -20.293 1.00 49.50 85 GLY A N 1
ATOM 645 C CA . GLY A 1 85 ? 15.462 -0.023 -21.215 1.00 49.50 85 GLY A CA 1
ATOM 646 C C . GLY A 1 85 ? 14.383 -1.056 -21.510 1.00 49.50 85 GLY A C 1
ATOM 647 O O . GLY A 1 85 ? 14.512 -2.209 -21.118 1.00 49.50 85 GLY A O 1
ATOM 648 N N . VAL A 1 86 ? 13.413 -0.696 -22.354 1.00 49.28 86 VAL A N 1
ATOM 649 C CA . VAL A 1 86 ? 13.142 -1.614 -23.467 1.00 49.28 86 VAL A CA 1
ATOM 650 C C . VAL A 1 86 ? 14.350 -1.508 -24.393 1.00 49.28 86 VAL A C 1
ATOM 652 O O . VAL A 1 86 ? 14.444 -0.599 -25.212 1.00 49.28 86 VAL A O 1
ATOM 655 N N . GLY A 1 87 ? 15.297 -2.404 -24.172 1.00 46.69 87 GLY A N 1
ATOM 656 C CA . GLY A 1 87 ? 16.133 -3.007 -25.200 1.00 46.69 87 GLY A CA 1
ATOM 657 C C . GLY A 1 87 ? 16.214 -4.485 -24.813 1.00 46.69 87 GLY A C 1
ATOM 658 O O . GLY A 1 87 ? 16.450 -4.782 -23.645 1.00 46.69 87 GLY A O 1
ATOM 659 N N . ILE A 1 88 ? 15.836 -5.467 -25.632 1.00 42.44 88 ILE A N 1
ATOM 660 C CA . ILE A 1 88 ? 16.433 -5.757 -26.946 1.00 42.44 88 ILE A CA 1
ATOM 661 C C . ILE A 1 88 ? 17.722 -4.989 -27.243 1.00 42.44 88 ILE A C 1
ATOM 663 O O . ILE A 1 88 ? 17.658 -3.770 -27.504 1.00 42.44 88 ILE A O 1
#

Radius of gyration: 17.35 Å; Cα contacts (8 Å, |Δi|>4): 45; chains: 1; bounding box: 34×38×49 Å